Protein AF-A0A976GUS7-F1 (afdb_monomer_lite)

Radius of gyration: 41.68 Å; chains: 1; bounding box: 86×27×109 Å

Sequence (138 aa):
MAWTCINCETKNADSVAHCQVCSVERYFSWNEVNQLLKNPSATPAINAITPQELKKIETNLKRFTTENKKLRESNKELSQKMHDLQVFYDTNSSVVENLENENNELSKWNTMLKLWLGIIAILILFLFLAKVTISINF

pLDDT: mean 77.68, std 14.23, range [44.97, 96.5]

Structure (mmCIF, N/CA/C/O backbone):
data_AF-A0A976GUS7-F1
#
_entry.id   AF-A0A976GUS7-F1
#
loop_
_atom_site.group_PDB
_atom_site.id
_atom_site.type_symbol
_atom_site.label_atom_id
_atom_site.label_alt_id
_atom_site.label_comp_id
_atom_site.label_asym_id
_atom_site.label_entity_id
_atom_site.label_seq_id
_atom_site.pdbx_PDB_ins_code
_atom_site.Cartn_x
_atom_site.Cartn_y
_atom_site.Cartn_z
_atom_site.occupancy
_atom_site.B_iso_or_equiv
_atom_site.auth_seq_id
_atom_site.auth_comp_id
_atom_site.auth_asym_id
_atom_site.auth_atom_id
_atom_site.pdbx_PDB_model_num
ATOM 1 N N . MET A 1 1 ? -41.196 -0.996 11.478 1.00 61.19 1 MET A N 1
ATOM 2 C CA . MET A 1 1 ? -41.169 0.119 12.451 1.00 61.19 1 MET A CA 1
ATOM 3 C C . MET A 1 1 ? -39.706 0.448 12.682 1.00 61.19 1 MET A C 1
ATOM 5 O O . MET A 1 1 ? -38.976 -0.470 13.015 1.00 61.19 1 MET A O 1
ATOM 9 N N . ALA A 1 2 ? -39.266 1.682 12.423 1.00 66.88 2 ALA A N 1
ATOM 10 C CA . ALA A 1 2 ? -37.866 2.070 12.618 1.00 66.88 2 ALA A CA 1
ATOM 11 C C . ALA A 1 2 ? -37.654 2.605 14.041 1.00 66.88 2 ALA A C 1
ATOM 13 O O . ALA A 1 2 ? -38.528 3.298 14.565 1.00 66.88 2 ALA A O 1
ATOM 14 N N . TRP A 1 3 ? -36.508 2.302 14.647 1.00 67.81 3 TRP A N 1
ATOM 15 C CA . TRP A 1 3 ? -36.165 2.720 16.008 1.00 67.81 3 TRP A CA 1
ATOM 16 C C . TRP A 1 3 ? -34.687 3.110 16.104 1.00 67.81 3 TRP A C 1
ATOM 18 O O . TRP A 1 3 ? -33.866 2.682 15.293 1.00 67.81 3 TRP A O 1
ATOM 28 N N . THR A 1 4 ? -34.343 3.945 17.083 1.00 68.19 4 THR A N 1
ATOM 29 C CA . THR A 1 4 ? -32.977 4.458 17.259 1.00 68.19 4 THR A CA 1
ATOM 30 C C . THR A 1 4 ? -32.353 3.848 18.504 1.00 68.19 4 THR A C 1
ATOM 32 O O . THR A 1 4 ? -32.942 3.885 19.583 1.00 68.19 4 THR A O 1
ATOM 35 N N . CYS A 1 5 ? -31.153 3.291 18.368 1.00 71.12 5 CYS A N 1
ATOM 36 C CA . CYS A 1 5 ? -30.386 2.806 19.506 1.00 71.12 5 CYS A CA 1
ATOM 37 C C . CYS A 1 5 ? -29.781 3.988 20.268 1.00 71.12 5 CYS A C 1
ATOM 39 O O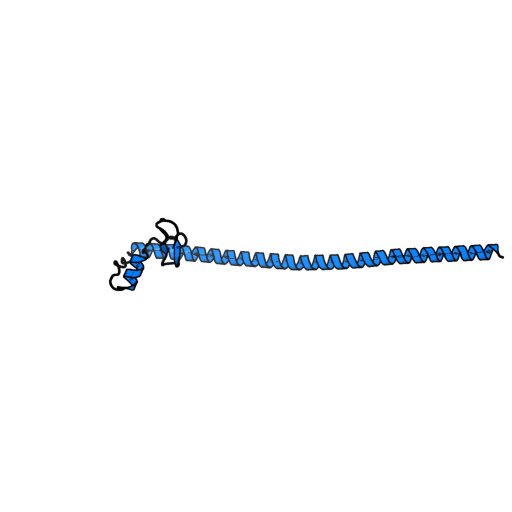 . CYS A 1 5 ? -29.050 4.773 19.684 1.00 71.12 5 CYS A O 1
ATOM 41 N N . ILE A 1 6 ? -30.017 4.093 21.576 1.00 67.06 6 ILE A N 1
ATOM 42 C CA . ILE A 1 6 ? -29.458 5.187 22.394 1.00 67.06 6 ILE A CA 1
ATOM 43 C C . ILE A 1 6 ? -27.947 5.027 22.612 1.00 67.06 6 ILE A C 1
ATOM 45 O O . ILE A 1 6 ? -27.234 6.010 22.757 1.00 67.06 6 ILE A O 1
ATOM 49 N N . ASN A 1 7 ? -27.433 3.795 22.605 1.00 68.38 7 ASN A N 1
ATOM 50 C CA . ASN A 1 7 ? -26.023 3.543 22.904 1.00 68.38 7 ASN A CA 1
ATOM 51 C C . ASN A 1 7 ? -25.073 3.945 21.762 1.00 68.38 7 ASN A C 1
ATOM 53 O O . ASN A 1 7 ? -23.909 4.238 22.003 1.00 68.38 7 ASN A O 1
ATOM 57 N N . CYS A 1 8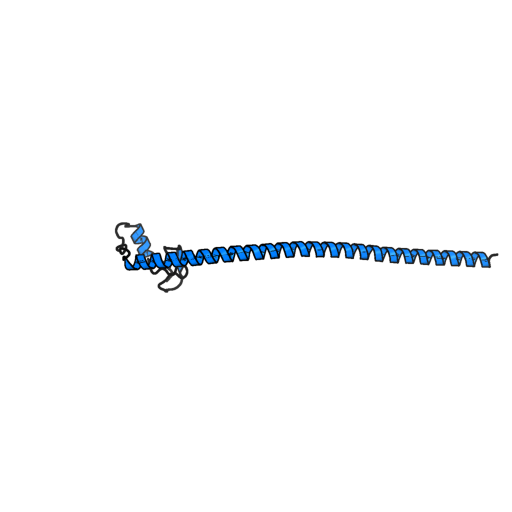 ? -25.548 3.914 20.516 1.00 71.81 8 CYS A N 1
ATOM 58 C CA . CYS A 1 8 ? -24.725 4.205 19.336 1.00 71.81 8 CYS A CA 1
ATOM 59 C C . CYS A 1 8 ? -25.441 5.071 18.291 1.00 71.81 8 CYS A C 1
ATOM 61 O O . CYS A 1 8 ? -25.002 5.132 17.146 1.00 71.81 8 CYS A O 1
ATOM 63 N N . GLU A 1 9 ? -26.579 5.663 18.662 1.00 74.56 9 GLU A N 1
ATOM 64 C CA . GLU A 1 9 ? -27.414 6.562 17.845 1.00 74.56 9 GLU A CA 1
ATOM 65 C C . GLU A 1 9 ? -27.812 6.006 16.467 1.00 74.56 9 GLU A C 1
ATOM 67 O O . GLU A 1 9 ? -28.269 6.722 15.577 1.00 74.56 9 GLU A O 1
ATOM 72 N N . THR A 1 10 ? -27.688 4.691 16.283 1.00 75.50 10 THR A N 1
ATOM 73 C CA . THR A 1 10 ? -27.944 4.044 15.001 1.00 75.50 10 THR A CA 1
ATOM 74 C C . THR A 1 10 ? -29.439 3.841 14.796 1.00 75.50 10 THR A C 1
ATOM 76 O O . THR A 1 10 ? -30.141 3.334 15.677 1.00 75.50 10 THR A O 1
ATOM 79 N N . LYS A 1 11 ? -29.922 4.193 13.602 1.00 75.00 11 LYS A N 1
ATOM 80 C CA . LYS A 1 11 ? -31.298 3.953 13.165 1.00 75.00 11 LYS A CA 1
ATOM 81 C C . LYS A 1 11 ? -31.422 2.540 12.595 1.00 75.00 11 LYS A C 1
ATOM 83 O O . LYS A 1 11 ? -30.873 2.248 11.538 1.00 75.00 11 LYS A O 1
ATOM 88 N N . ASN A 1 12 ? -32.162 1.686 13.287 1.00 72.31 12 ASN A N 1
ATOM 89 C CA . ASN A 1 12 ? -32.443 0.316 12.873 1.00 72.31 12 ASN A CA 1
ATOM 90 C C . ASN A 1 12 ? -33.777 0.305 12.106 1.00 72.31 12 ASN A C 1
ATOM 92 O O . ASN A 1 12 ? -34.757 0.939 12.518 1.00 72.31 12 ASN A O 1
ATOM 96 N N . ALA A 1 13 ? -33.792 -0.351 10.946 1.00 70.88 13 ALA A N 1
ATOM 97 C CA . ALA A 1 13 ? -34.954 -0.407 10.051 1.00 70.88 13 ALA A CA 1
ATOM 98 C C . ALA A 1 13 ? -35.839 -1.642 10.300 1.00 70.88 13 ALA A C 1
ATOM 100 O O . ALA A 1 13 ? -36.982 -1.707 9.840 1.00 70.88 13 ALA A O 1
ATOM 101 N N . ASP A 1 14 ? -35.304 -2.609 11.031 1.00 67.31 14 ASP A N 1
ATOM 102 C CA . ASP A 1 14 ? -35.842 -3.924 11.316 1.00 67.31 14 ASP A CA 1
ATOM 103 C C . ASP A 1 14 ? -36.497 -3.999 12.704 1.00 67.31 14 ASP A C 1
ATOM 105 O O . ASP A 1 14 ? -36.178 -3.256 13.632 1.00 67.31 14 ASP A O 1
ATOM 109 N N . SER A 1 15 ? -37.455 -4.918 12.851 1.00 60.94 15 SER A N 1
ATOM 110 C CA . SER A 1 15 ? -38.176 -5.170 14.109 1.00 60.94 15 SER A CA 1
ATOM 111 C C . SER A 1 15 ? -37.388 -6.042 15.093 1.00 60.94 15 SER A C 1
ATOM 113 O O . SER A 1 15 ? -37.975 -6.653 15.985 1.00 60.94 15 SER A O 1
ATOM 115 N N . VAL A 1 16 ? -36.084 -6.198 14.868 1.00 62.44 16 VAL A N 1
ATOM 116 C CA . VAL A 1 16 ? -35.228 -7.103 15.629 1.00 62.44 16 VAL A CA 1
ATOM 117 C C . VAL A 1 16 ? -34.867 -6.454 16.971 1.00 62.44 16 VAL A C 1
ATOM 119 O O . VAL A 1 16 ? -34.564 -5.267 17.037 1.00 62.44 16 VAL A O 1
ATOM 122 N N . ALA A 1 17 ? -34.908 -7.252 18.047 1.00 59.12 17 ALA A N 1
ATOM 123 C CA . ALA A 1 17 ? -34.782 -6.817 19.447 1.00 59.12 17 ALA A CA 1
ATOM 124 C C . ALA A 1 17 ? -33.403 -6.379 19.927 1.00 59.12 17 ALA A C 1
ATOM 126 O O . ALA A 1 17 ? -33.245 -6.027 21.094 1.00 59.12 17 ALA A O 1
ATOM 127 N N . HIS A 1 18 ? -32.432 -6.334 19.027 1.00 65.81 18 HIS A N 1
ATOM 128 C CA . HIS A 1 18 ? -31.086 -5.882 19.317 1.00 65.81 18 HIS A CA 1
ATOM 129 C C . HIS A 1 18 ? -30.647 -4.870 18.270 1.00 65.81 18 HIS A C 1
ATOM 131 O O . HIS A 1 18 ? -31.022 -4.954 17.102 1.00 65.81 18 HIS A O 1
ATOM 137 N N . CYS A 1 19 ? -29.820 -3.912 18.682 1.00 71.19 19 CYS A N 1
ATOM 138 C CA . CYS A 1 19 ? -29.212 -3.011 17.716 1.00 71.19 19 CYS A CA 1
ATOM 139 C C . CYS A 1 19 ? -28.251 -3.801 16.826 1.00 71.19 19 CYS A C 1
ATOM 141 O O . CYS A 1 19 ? -27.369 -4.483 17.344 1.00 71.19 19 CYS A O 1
ATOM 143 N N . GLN A 1 20 ? -28.364 -3.651 15.507 1.00 71.06 20 GLN A N 1
ATOM 144 C CA . GLN A 1 2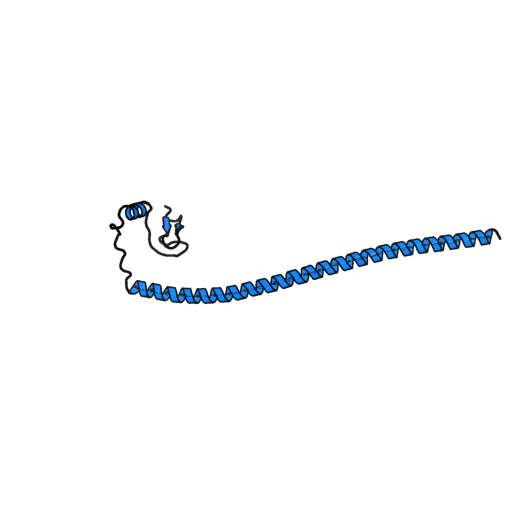0 ? -27.478 -4.323 14.553 1.00 71.06 20 GLN A CA 1
ATOM 145 C C . GLN A 1 20 ? -25.993 -3.994 14.783 1.00 71.06 20 GLN A C 1
ATOM 147 O O . GLN A 1 20 ? -25.124 -4.810 14.496 1.00 71.06 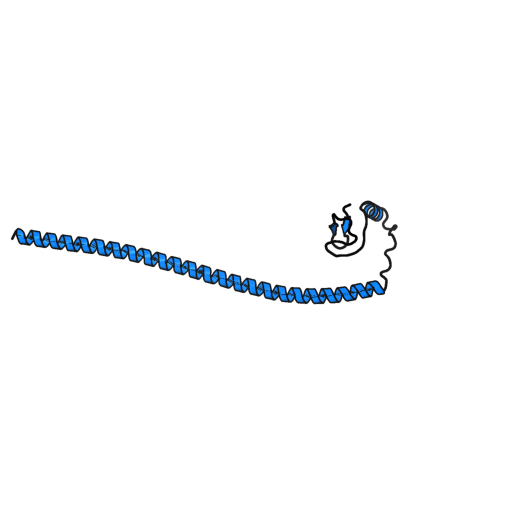20 GLN A O 1
ATOM 152 N N . VAL A 1 21 ? -25.696 -2.806 15.323 1.00 72.06 21 VAL A N 1
ATOM 153 C CA . VAL A 1 21 ? -24.322 -2.322 15.524 1.00 72.06 21 VAL A CA 1
ATOM 154 C C . VAL A 1 21 ? -23.759 -2.742 16.878 1.00 72.06 21 VAL A C 1
ATOM 156 O O . VAL A 1 21 ? -22.674 -3.310 16.942 1.00 72.06 21 VAL A O 1
ATOM 159 N N . CYS A 1 22 ? -24.471 -2.473 17.975 1.00 67.12 22 CYS A N 1
ATOM 160 C CA . CYS A 1 22 ? -23.936 -2.712 19.320 1.00 67.12 22 CYS A CA 1
ATOM 161 C C . CYS A 1 22 ? -24.557 -3.911 20.049 1.00 67.12 22 CYS A C 1
ATOM 163 O O . CYS A 1 22 ? -24.150 -4.206 21.168 1.00 67.12 22 CYS A O 1
ATOM 165 N N . SER A 1 23 ? -25.539 -4.594 19.449 1.00 63.31 23 SER A N 1
ATOM 166 C CA . SER A 1 23 ? -26.231 -5.773 20.002 1.00 63.31 23 SER A CA 1
ATOM 167 C C . SER A 1 23 ? -26.862 -5.578 21.393 1.00 63.31 23 SER A C 1
ATOM 169 O O . SER A 1 23 ? -27.137 -6.548 22.091 1.00 63.31 23 SER A O 1
ATOM 171 N N . VAL A 1 24 ? -27.102 -4.330 21.815 1.00 65.69 24 VAL A N 1
ATOM 172 C CA . VAL A 1 24 ? -27.716 -4.015 23.117 1.00 65.69 24 VAL A CA 1
ATOM 173 C C . VAL A 1 24 ? -29.243 -4.077 23.004 1.00 65.69 24 VAL A C 1
ATOM 175 O O . VAL A 1 24 ? -29.821 -3.472 22.098 1.00 65.69 24 VAL A O 1
ATOM 178 N N . GLU A 1 25 ? -29.882 -4.785 23.938 1.00 59.31 25 GLU A N 1
ATOM 179 C CA . GLU A 1 25 ? -31.337 -4.944 24.057 1.00 59.31 25 GLU A CA 1
ATOM 180 C C . GLU A 1 25 ? -31.942 -3.805 24.897 1.00 59.31 25 GLU A C 1
ATOM 182 O O . GLU A 1 25 ? -32.016 -3.895 26.123 1.00 59.31 25 GLU A O 1
ATOM 187 N N . ARG A 1 26 ? -32.381 -2.704 24.272 1.00 56.19 26 ARG A N 1
ATOM 188 C CA . ARG A 1 26 ? -33.426 -1.848 24.868 1.00 56.19 26 ARG A CA 1
ATOM 189 C C . ARG A 1 26 ? -34.052 -0.900 23.851 1.00 56.19 26 ARG A C 1
ATOM 191 O O . ARG A 1 26 ? -33.350 -0.192 23.132 1.00 56.19 26 ARG A O 1
ATOM 198 N N . TYR A 1 27 ? -35.382 -0.873 23.849 1.00 58.66 27 TYR A N 1
ATOM 199 C CA . TYR A 1 27 ? -36.215 -0.029 23.000 1.00 58.66 27 TYR A CA 1
ATOM 200 C C . TYR A 1 27 ? -36.721 1.197 23.769 1.00 58.66 27 TYR A C 1
ATOM 202 O O . TYR A 1 27 ? -37.172 1.056 24.902 1.00 58.66 27 TYR A O 1
ATOM 210 N N . PHE A 1 28 ? -36.728 2.364 23.119 1.00 54.75 28 PHE A N 1
ATOM 211 C CA . PHE A 1 28 ? -37.692 3.429 23.402 1.00 54.75 28 PHE A CA 1
ATOM 212 C C . PHE A 1 28 ? -38.296 3.873 22.067 1.00 54.75 28 PHE A C 1
ATOM 214 O O . PHE A 1 28 ? -37.579 4.256 21.140 1.00 54.75 28 PHE A O 1
ATOM 221 N N . SER A 1 29 ? -39.615 3.793 21.938 1.00 59.66 29 SER A N 1
ATOM 222 C CA . SER A 1 29 ? -40.349 4.372 20.815 1.00 59.66 29 SER A CA 1
ATOM 223 C C . SER A 1 29 ? -40.224 5.899 20.817 1.00 59.66 29 SER A C 1
ATOM 225 O O . SER A 1 29 ? -39.985 6.523 21.850 1.00 59.66 29 SER A O 1
ATOM 227 N N . TRP A 1 30 ? -40.438 6.541 19.664 1.00 57.28 30 TRP A N 1
ATOM 228 C CA . TRP A 1 30 ? -40.387 8.008 19.567 1.00 57.28 30 TRP A CA 1
ATOM 229 C C . TRP A 1 30 ? -41.374 8.707 20.521 1.00 57.28 30 TRP A C 1
ATOM 231 O O . TRP A 1 30 ? -41.093 9.786 21.042 1.00 57.28 30 TRP A O 1
ATOM 241 N N . ASN A 1 31 ? -42.513 8.069 20.805 1.00 59.75 31 ASN A N 1
ATOM 242 C CA . ASN A 1 31 ? -43.467 8.560 21.797 1.00 59.75 31 ASN A CA 1
ATOM 243 C C . ASN A 1 31 ? -42.930 8.445 23.230 1.00 59.75 31 ASN A C 1
ATOM 245 O O . ASN A 1 31 ? -43.110 9.383 24.000 1.00 59.75 31 ASN A O 1
ATOM 249 N N . GLU A 1 32 ? -42.238 7.358 23.577 1.00 58.62 32 GLU A N 1
ATOM 250 C CA . GLU A 1 32 ? -41.597 7.199 24.892 1.00 58.62 32 GLU A CA 1
ATOM 251 C C . GLU A 1 32 ? -40.457 8.201 25.088 1.00 58.62 32 GLU A C 1
ATOM 253 O O . GLU A 1 32 ? -40.369 8.824 26.141 1.00 58.62 32 GLU A O 1
ATOM 258 N N . VAL A 1 33 ? -39.644 8.447 24.057 1.00 63.53 33 VAL A N 1
ATOM 259 C CA . VAL A 1 33 ? -38.601 9.486 24.093 1.00 63.53 33 VAL A CA 1
ATOM 260 C C . VAL A 1 33 ? -39.219 10.866 24.338 1.00 63.53 33 VAL A C 1
ATOM 262 O O . VAL A 1 33 ? -38.784 11.591 25.230 1.00 63.53 33 VAL A O 1
ATOM 265 N N . ASN A 1 34 ? -40.286 11.219 23.615 1.00 66.06 34 ASN A N 1
ATOM 266 C CA . ASN A 1 34 ? -40.977 12.496 23.813 1.00 66.06 34 ASN A CA 1
ATOM 267 C C . ASN A 1 34 ? -41.641 12.620 25.192 1.00 66.06 34 ASN A C 1
ATOM 269 O O . ASN A 1 34 ? -41.773 13.731 25.703 1.00 66.06 34 ASN A O 1
ATOM 273 N N . GLN A 1 35 ? -42.067 11.513 25.801 1.00 64.00 35 GLN A N 1
ATOM 274 C CA . GLN A 1 35 ? -42.599 11.510 27.165 1.00 64.00 35 GLN A CA 1
ATOM 275 C C . GLN A 1 35 ? -41.490 11.668 28.212 1.00 64.00 35 GLN A C 1
ATOM 277 O O . GLN A 1 35 ? -41.663 12.452 29.144 1.00 64.00 35 GLN A O 1
ATOM 282 N N . LEU A 1 36 ? -40.337 11.020 28.022 1.00 62.56 36 LEU A N 1
ATOM 283 C CA . LEU A 1 36 ? -39.156 11.175 28.881 1.00 62.56 36 LEU A CA 1
ATOM 284 C C . LEU A 1 36 ? -38.599 12.604 28.844 1.00 62.56 36 LEU A C 1
ATOM 286 O O . LEU A 1 36 ? -38.218 13.144 29.880 1.00 62.56 36 LEU A O 1
ATOM 290 N N . LEU A 1 37 ? -38.606 13.243 27.670 1.00 64.44 37 LEU A N 1
ATOM 291 C CA . LEU A 1 37 ? -38.193 14.641 27.507 1.00 64.44 37 LEU A CA 1
ATOM 292 C C . LEU A 1 37 ? -39.175 15.632 28.155 1.00 64.44 37 LEU A C 1
ATOM 294 O O . LEU A 1 37 ? -38.762 16.706 28.584 1.00 64.44 37 LEU A O 1
ATOM 298 N N . LYS A 1 38 ? -40.468 15.286 28.229 1.00 72.12 38 LYS A N 1
ATOM 299 C CA . LYS A 1 38 ? -41.513 16.131 28.836 1.00 72.12 38 LYS A CA 1
ATOM 300 C C . LYS A 1 38 ? -41.632 15.956 30.350 1.00 72.12 38 LYS A C 1
ATOM 302 O O . LYS A 1 38 ? -41.981 16.915 31.025 1.00 72.12 38 LYS A O 1
ATOM 307 N N . ASN A 1 39 ? -41.347 14.763 30.873 1.00 57.84 39 ASN A N 1
ATOM 308 C CA . ASN A 1 39 ? -41.390 14.443 32.300 1.00 57.84 39 ASN A CA 1
ATOM 309 C C . ASN A 1 39 ? -40.154 13.611 32.696 1.00 57.84 39 ASN A C 1
ATOM 311 O O . ASN A 1 39 ? -40.237 12.382 32.748 1.00 57.84 39 ASN A O 1
ATOM 315 N N . PRO A 1 40 ? -39.020 14.251 33.037 1.00 55.56 40 PRO A N 1
ATOM 316 C CA . PRO A 1 40 ? -37.790 13.537 33.393 1.00 55.56 40 PRO A CA 1
ATOM 317 C C . PRO A 1 40 ? -37.934 12.636 34.634 1.00 55.56 40 PRO A C 1
ATOM 319 O O . PRO A 1 40 ? -37.204 11.658 34.781 1.00 55.56 40 PRO A O 1
ATOM 322 N N . SER A 1 41 ? -38.908 12.922 35.505 1.00 52.53 41 SER A N 1
ATOM 323 C CA . SER A 1 41 ? -39.238 12.123 36.695 1.00 52.53 41 SER A CA 1
ATOM 324 C C . SER A 1 41 ? -40.124 10.900 36.412 1.00 52.53 41 SER A C 1
ATOM 326 O O . SER A 1 41 ? -40.295 10.069 37.297 1.00 52.53 41 SER A O 1
ATOM 328 N N . ALA A 1 42 ? -40.687 10.768 35.204 1.00 51.44 42 ALA A N 1
ATOM 329 C CA . ALA A 1 42 ? -41.493 9.618 34.777 1.00 51.44 42 ALA A CA 1
ATOM 330 C C . ALA A 1 42 ? -40.622 8.516 34.151 1.00 51.44 42 ALA A C 1
ATOM 332 O O . ALA A 1 42 ? -41.013 7.855 33.189 1.00 51.44 42 ALA A O 1
ATOM 333 N N . THR A 1 43 ? -39.405 8.344 34.663 1.00 49.44 43 THR A N 1
ATOM 334 C CA . THR A 1 43 ? -38.505 7.288 34.216 1.00 49.44 43 THR A CA 1
ATOM 335 C C . THR A 1 43 ? -39.140 5.944 34.592 1.00 49.44 43 THR A C 1
ATOM 337 O O . THR A 1 43 ? -39.346 5.702 35.786 1.00 49.44 43 THR A O 1
ATOM 340 N N . PRO A 1 44 ? -39.458 5.039 33.641 1.00 50.44 44 PRO A N 1
ATOM 341 C CA . PRO A 1 44 ? -39.674 3.652 34.020 1.00 50.44 44 PRO A CA 1
ATOM 342 C C . PRO A 1 44 ? -38.376 3.223 34.690 1.00 50.44 44 PRO A C 1
ATOM 344 O O . PRO A 1 44 ? -37.306 3.486 34.133 1.00 50.44 44 PRO A O 1
ATOM 347 N N . ALA A 1 45 ? -38.488 2.694 35.912 1.00 44.97 45 ALA A N 1
ATOM 348 C CA . ALA A 1 45 ? -37.372 2.379 36.791 1.00 44.97 45 ALA A CA 1
ATOM 349 C C . ALA A 1 45 ? -36.144 1.991 35.963 1.00 44.97 45 ALA A C 1
ATOM 351 O O . ALA A 1 45 ? -36.170 1.021 35.195 1.00 44.97 45 ALA A O 1
ATOM 352 N N . ILE A 1 46 ? -35.093 2.810 36.057 1.00 47.91 46 ILE A N 1
ATOM 353 C CA . ILE A 1 46 ? -33.759 2.430 35.610 1.00 47.91 46 ILE A CA 1
ATOM 354 C C . ILE A 1 46 ? -33.471 1.177 36.426 1.00 47.91 46 ILE A C 1
ATOM 356 O O . ILE A 1 46 ? -33.117 1.281 37.597 1.00 47.91 46 ILE A O 1
ATOM 360 N N . ASN A 1 47 ? -33.798 0.011 35.858 1.00 50.66 47 ASN A N 1
ATOM 361 C CA . ASN A 1 47 ? -33.641 -1.269 36.522 1.00 50.66 47 ASN A CA 1
ATOM 362 C C . ASN A 1 47 ? -32.222 -1.273 37.058 1.00 50.66 47 ASN A C 1
ATOM 364 O O . ASN A 1 47 ? -31.273 -1.128 36.282 1.00 50.66 47 ASN A O 1
ATOM 368 N N . ALA A 1 48 ? -32.114 -1.314 38.386 1.00 53.19 48 ALA A N 1
ATOM 369 C CA . ALA A 1 48 ? -30.847 -1.404 39.070 1.00 53.19 48 ALA A CA 1
ATOM 370 C C . ALA A 1 48 ? -30.098 -2.558 38.410 1.00 53.19 48 ALA A C 1
ATOM 372 O O . ALA A 1 48 ? -30.595 -3.685 38.432 1.00 53.19 48 ALA A O 1
ATOM 373 N N . ILE A 1 49 ? -28.978 -2.246 37.748 1.00 56.47 49 ILE A N 1
ATOM 374 C CA . ILE A 1 49 ? -28.145 -3.242 37.078 1.00 56.47 49 ILE A CA 1
ATOM 375 C C . ILE A 1 49 ? -27.885 -4.312 38.120 1.00 56.47 49 ILE A C 1
ATOM 377 O O . ILE A 1 49 ? -27.278 -4.046 39.163 1.00 56.47 49 ILE A O 1
ATOM 381 N N . THR A 1 50 ? -28.423 -5.501 37.883 1.00 62.16 50 THR A N 1
ATOM 382 C CA . THR A 1 50 ? -28.289 -6.559 38.870 1.00 62.16 50 THR A CA 1
ATOM 383 C C . THR A 1 50 ? -26.804 -6.915 38.970 1.00 62.16 50 THR A C 1
ATOM 385 O O . THR A 1 50 ? -26.075 -6.840 37.975 1.00 62.16 50 THR A O 1
ATOM 388 N N . PRO A 1 51 ? -26.297 -7.319 40.146 1.00 67.81 51 PRO A N 1
ATOM 389 C CA . PRO A 1 51 ? -24.881 -7.667 40.302 1.00 67.81 51 PRO A CA 1
ATOM 390 C C . PRO A 1 51 ? -24.414 -8.744 39.302 1.00 67.81 51 PRO A C 1
ATOM 392 O O . PRO A 1 51 ? -23.238 -8.806 38.940 1.00 67.81 51 PRO A O 1
ATOM 395 N N . GLN A 1 52 ? -25.339 -9.563 38.793 1.00 67.00 52 GLN A N 1
ATOM 396 C CA . GLN A 1 52 ? -25.083 -10.563 37.761 1.00 67.00 52 GLN A CA 1
ATOM 397 C C . GLN A 1 52 ? -24.869 -9.950 36.362 1.00 67.00 52 GLN A C 1
ATOM 399 O O . GLN A 1 52 ? -23.992 -10.405 35.624 1.00 67.00 52 GLN A O 1
ATOM 404 N N . GLU A 1 53 ? -25.612 -8.901 36.004 1.00 62.62 53 GLU A N 1
ATOM 405 C CA . GLU A 1 53 ? -25.428 -8.140 34.760 1.00 62.62 53 GLU A CA 1
ATOM 406 C C . GLU A 1 53 ? -24.133 -7.327 34.784 1.00 62.62 53 GLU A C 1
ATOM 408 O O . GLU A 1 53 ? -23.392 -7.336 33.804 1.00 62.62 53 GLU A O 1
ATOM 413 N N . LEU A 1 54 ? -23.800 -6.722 35.928 1.00 69.69 54 LEU A N 1
ATOM 414 C CA . LEU A 1 54 ? -22.526 -6.027 36.154 1.00 69.69 54 LEU A CA 1
ATOM 415 C C . LEU A 1 54 ? -21.329 -6.955 35.901 1.00 69.69 54 LEU A C 1
ATOM 417 O O . LEU A 1 54 ? -20.421 -6.617 35.143 1.00 69.69 54 LEU A O 1
ATOM 421 N N . LYS A 1 55 ? -21.378 -8.180 36.435 1.00 69.00 55 LYS A N 1
ATOM 422 C CA . LYS A 1 55 ? -20.338 -9.196 36.213 1.00 69.00 55 LYS A CA 1
ATOM 423 C C . LYS A 1 55 ? -20.231 -9.620 34.741 1.00 69.00 55 LYS A C 1
ATOM 425 O O . LYS A 1 55 ? -19.131 -9.873 34.238 1.00 69.00 55 LYS A O 1
ATOM 430 N N . LYS A 1 56 ? -21.362 -9.687 34.029 1.00 68.06 56 LYS A N 1
ATOM 431 C CA . LYS A 1 56 ? -21.407 -9.955 32.580 1.00 68.06 56 LYS A CA 1
ATOM 432 C C . LYS A 1 56 ? -20.756 -8.817 31.787 1.00 68.06 56 LYS A C 1
ATOM 434 O O . LYS A 1 56 ? -19.944 -9.085 30.903 1.00 68.06 56 LYS A O 1
ATOM 439 N N . ILE A 1 57 ? -21.060 -7.569 32.139 1.00 68.44 57 ILE A N 1
ATOM 440 C CA . ILE A 1 57 ? -20.484 -6.371 31.516 1.00 68.44 57 ILE A CA 1
AT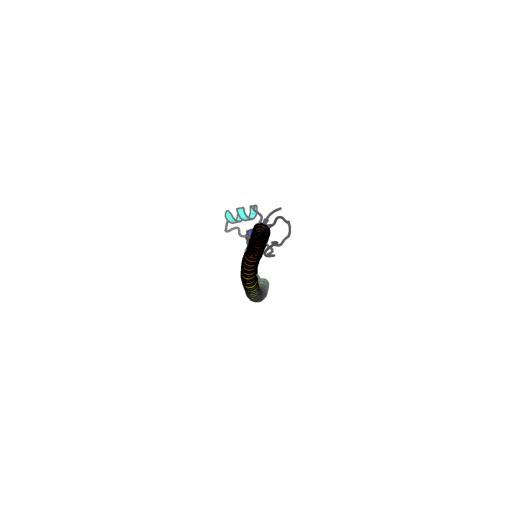OM 441 C C . ILE A 1 57 ? -18.969 -6.323 31.740 1.00 68.44 57 ILE A C 1
ATOM 443 O O . ILE A 1 57 ? -18.230 -6.150 30.777 1.00 68.44 57 ILE A O 1
ATOM 447 N N . GLU A 1 58 ? -18.482 -6.564 32.960 1.00 70.88 58 GLU A N 1
ATOM 448 C CA . GLU A 1 58 ? -17.040 -6.605 33.250 1.00 70.88 58 GLU A CA 1
ATOM 449 C C . GLU A 1 58 ? -16.305 -7.689 32.453 1.00 70.88 58 GLU A C 1
ATOM 451 O O . GLU A 1 58 ? -15.203 -7.468 31.943 1.00 70.88 58 GLU A O 1
ATOM 456 N N . THR A 1 59 ? -16.918 -8.868 32.321 1.00 73.38 59 THR A N 1
ATOM 457 C CA . THR A 1 59 ? -16.342 -9.983 31.558 1.00 73.38 59 THR A CA 1
ATOM 458 C C . THR A 1 59 ? -16.250 -9.635 30.073 1.00 73.38 59 THR A C 1
ATOM 460 O O . THR A 1 59 ? -15.204 -9.831 29.449 1.00 73.38 59 THR A O 1
ATOM 463 N N . ASN A 1 60 ? -17.312 -9.050 29.517 1.00 68.44 60 ASN A N 1
ATOM 464 C CA . ASN A 1 60 ? -17.332 -8.593 28.131 1.00 68.44 60 ASN A CA 1
ATOM 465 C C . ASN A 1 60 ? -16.335 -7.454 27.897 1.00 68.44 60 ASN A C 1
ATOM 467 O O . ASN A 1 60 ? -15.628 -7.461 26.896 1.00 68.44 60 ASN A O 1
ATOM 471 N N . LEU A 1 61 ? -16.203 -6.523 28.843 1.00 76.12 61 LEU A N 1
ATOM 472 C CA . LEU A 1 61 ? -15.256 -5.417 28.749 1.00 76.12 61 LEU A CA 1
ATOM 473 C C . LEU A 1 61 ? -13.806 -5.920 28.716 1.00 76.12 61 LEU A C 1
ATOM 475 O O . LEU A 1 61 ? -13.027 -5.466 27.882 1.00 76.12 61 LEU A O 1
ATOM 479 N N . LYS A 1 62 ? -13.452 -6.920 29.536 1.00 79.88 62 LYS A N 1
ATOM 480 C CA . LYS A 1 62 ? -12.134 -7.587 29.475 1.00 79.88 62 LYS A CA 1
ATOM 481 C C . LYS A 1 62 ? -11.892 -8.311 28.149 1.00 79.88 62 LYS A C 1
ATOM 483 O O . LYS A 1 62 ? -10.773 -8.313 27.630 1.00 79.88 62 LYS A O 1
ATOM 488 N N . ARG A 1 63 ? -12.926 -8.941 27.589 1.00 79.88 63 ARG A N 1
ATOM 489 C CA . ARG A 1 63 ? -12.828 -9.599 26.283 1.00 79.88 63 ARG A CA 1
ATOM 490 C C . ARG A 1 63 ? -12.596 -8.579 25.172 1.00 79.88 63 ARG A C 1
ATOM 492 O O . ARG A 1 63 ? -11.641 -8.724 24.413 1.00 79.88 63 ARG A O 1
ATOM 499 N N . PHE A 1 64 ? -13.402 -7.522 25.130 1.00 79.12 64 PHE A N 1
ATOM 500 C CA . PHE A 1 64 ? -13.286 -6.479 24.118 1.00 79.12 64 PHE A CA 1
ATOM 501 C C . PHE A 1 64 ? -11.972 -5.715 24.214 1.00 79.12 64 PHE A C 1
ATOM 503 O O . PHE A 1 64 ? -11.407 -5.388 23.178 1.00 79.12 64 PHE A O 1
ATOM 510 N N . THR A 1 65 ? -11.434 -5.464 25.411 1.00 81.19 65 THR A N 1
ATOM 511 C CA . THR A 1 65 ? -10.114 -4.823 25.552 1.00 81.19 65 THR A CA 1
ATOM 512 C C . THR A 1 65 ? -8.995 -5.716 25.018 1.00 81.19 65 THR A C 1
ATOM 514 O O . THR A 1 65 ? -8.089 -5.228 24.341 1.00 81.19 65 THR A O 1
ATOM 517 N N . THR A 1 66 ? -9.083 -7.027 25.252 1.00 85.38 66 THR A N 1
ATOM 518 C CA . THR A 1 66 ? -8.122 -8.007 24.729 1.00 85.38 66 THR A CA 1
ATOM 519 C C . THR A 1 66 ? -8.199 -8.113 23.204 1.00 85.38 66 THR A C 1
ATOM 521 O O . THR A 1 66 ? -7.167 -8.089 22.531 1.00 85.38 66 THR A O 1
ATOM 524 N N . GLU A 1 67 ? -9.407 -8.185 22.643 1.00 83.69 67 GLU A N 1
ATOM 525 C CA . GLU A 1 67 ? -9.624 -8.204 21.191 1.00 83.69 67 GLU A CA 1
ATOM 526 C C . GLU A 1 67 ? -9.173 -6.887 20.540 1.00 83.69 67 GLU A C 1
ATOM 528 O O . GLU A 1 67 ? -8.464 -6.922 19.537 1.00 83.69 67 GLU A O 1
ATOM 533 N N . ASN A 1 68 ? -9.459 -5.728 21.147 1.00 87.19 68 ASN A N 1
ATOM 534 C CA . ASN A 1 68 ? -8.975 -4.434 20.653 1.00 87.19 68 ASN A CA 1
ATOM 535 C C . ASN A 1 68 ? -7.448 -4.356 20.632 1.00 87.19 68 ASN A C 1
ATOM 537 O O . ASN A 1 68 ? -6.873 -3.809 19.694 1.00 87.19 68 ASN A O 1
ATOM 541 N N . LYS A 1 69 ? -6.777 -4.893 21.658 1.00 89.69 69 LYS A N 1
ATOM 542 C CA . LYS A 1 69 ? -5.313 -4.920 21.696 1.00 89.69 69 LYS A CA 1
ATOM 543 C C . LYS A 1 69 ? -4.752 -5.728 20.523 1.00 89.69 69 LYS A C 1
ATOM 545 O O . LYS A 1 69 ? -3.890 -5.219 19.813 1.00 89.69 69 LYS A O 1
ATOM 550 N N . LYS A 1 70 ? -5.298 -6.924 20.272 1.00 90.75 70 LYS A N 1
ATOM 551 C CA . LYS A 1 70 ? -4.911 -7.757 19.121 1.00 90.75 70 LYS A CA 1
ATOM 552 C C . LYS A 1 70 ? -5.161 -7.043 17.795 1.00 90.75 70 LYS A C 1
ATOM 554 O O . LYS A 1 70 ? -4.277 -6.999 16.951 1.00 90.75 70 LYS A O 1
ATOM 559 N N . LEU A 1 71 ? -6.335 -6.429 17.636 1.00 86.44 71 LEU A N 1
ATOM 560 C CA . LEU A 1 71 ? -6.671 -5.677 16.427 1.00 86.44 71 LEU A CA 1
ATOM 561 C C . LEU A 1 71 ? -5.712 -4.505 16.201 1.00 86.44 71 LEU A C 1
ATOM 563 O O . LEU A 1 71 ? -5.286 -4.287 15.073 1.00 86.44 71 LEU A O 1
ATOM 567 N N . ARG A 1 72 ? -5.315 -3.777 17.252 1.00 88.00 72 ARG A N 1
ATOM 568 C CA . ARG A 1 72 ? -4.321 -2.696 17.146 1.00 88.00 72 ARG A CA 1
ATOM 569 C C . ARG A 1 72 ? -2.945 -3.204 16.727 1.00 88.00 72 ARG A C 1
ATOM 571 O O . ARG A 1 72 ? -2.296 -2.555 15.912 1.00 88.00 72 ARG A O 1
ATOM 578 N N . GLU A 1 73 ? -2.507 -4.341 17.261 1.00 92.25 73 GLU A N 1
ATOM 579 C CA . GLU A 1 73 ? -1.239 -4.973 16.876 1.00 92.25 73 GLU A CA 1
ATOM 580 C C . GLU A 1 73 ? -1.265 -5.412 15.404 1.00 92.25 73 GLU A C 1
ATOM 582 O O . GLU A 1 73 ? -0.374 -5.032 14.645 1.00 92.25 73 GLU A O 1
ATOM 587 N N . SER A 1 74 ? -2.326 -6.096 14.965 1.00 88.19 74 SER A N 1
ATOM 588 C CA . SER A 1 74 ? -2.493 -6.493 13.561 1.00 88.19 74 SER A CA 1
ATOM 589 C C . SER A 1 74 ? -2.595 -5.297 12.616 1.00 88.19 74 SER A C 1
ATOM 591 O O . SER A 1 74 ? -2.023 -5.321 11.532 1.00 88.19 74 SER A O 1
ATOM 593 N N . ASN A 1 75 ? -3.286 -4.228 13.018 1.00 89.81 75 ASN A N 1
ATOM 594 C CA . ASN A 1 75 ? -3.409 -3.027 12.195 1.00 89.81 75 ASN A CA 1
ATOM 595 C C . ASN A 1 75 ? -2.062 -2.295 12.073 1.00 89.81 75 ASN A C 1
ATOM 597 O O . ASN A 1 75 ? -1.730 -1.774 11.014 1.00 89.81 75 ASN A O 1
ATOM 601 N N . LYS A 1 76 ? -1.238 -2.306 13.131 1.00 92.44 76 LYS A N 1
ATOM 602 C CA . LYS A 1 76 ? 0.133 -1.785 13.071 1.00 92.44 76 LYS A CA 1
ATOM 603 C C . LYS A 1 76 ? 0.998 -2.590 12.097 1.00 92.44 76 LYS A C 1
ATOM 605 O O . LYS A 1 76 ? 1.695 -1.991 11.284 1.00 92.44 76 LYS A O 1
ATOM 610 N N . GLU A 1 77 ? 0.930 -3.919 12.153 1.00 92.31 77 GLU A N 1
ATOM 611 C CA . GLU A 1 77 ? 1.659 -4.795 11.226 1.00 92.31 77 GLU A CA 1
ATOM 612 C C . GLU A 1 77 ? 1.207 -4.585 9.773 1.00 92.31 77 GLU A C 1
ATOM 614 O O . GLU A 1 77 ? 2.034 -4.476 8.868 1.00 92.31 77 GLU A O 1
ATOM 619 N N . LEU A 1 78 ? -0.104 -4.481 9.545 1.00 90.75 78 LEU A N 1
ATOM 620 C CA . LEU A 1 78 ? -0.668 -4.279 8.214 1.00 90.75 78 LEU A CA 1
ATOM 621 C C . LEU A 1 78 ? -0.288 -2.913 7.632 1.00 90.75 78 LEU A C 1
ATOM 623 O O . LEU A 1 78 ? 0.113 -2.841 6.473 1.00 90.75 78 LEU A O 1
ATOM 627 N N . SER A 1 79 ? -0.351 -1.849 8.437 1.00 88.38 79 SER A N 1
ATOM 628 C CA . SER A 1 79 ? 0.101 -0.514 8.031 1.00 88.38 79 SER A CA 1
ATOM 629 C C . SER A 1 79 ? 1.579 -0.501 7.658 1.00 88.38 79 SER A C 1
ATOM 631 O O . SER A 1 79 ? 1.963 0.159 6.697 1.00 88.38 79 SER A O 1
ATOM 633 N N . GLN A 1 80 ? 2.409 -1.259 8.378 1.00 92.19 80 GLN A N 1
ATOM 634 C CA . GLN A 1 80 ? 3.827 -1.369 8.054 1.00 92.19 80 GLN A CA 1
ATOM 635 C C . GLN A 1 80 ? 4.048 -2.111 6.729 1.00 92.19 80 GLN A C 1
ATOM 637 O O . GLN A 1 80 ? 4.758 -1.609 5.867 1.00 92.19 80 GLN A O 1
ATOM 642 N N . LYS A 1 81 ? 3.342 -3.225 6.501 1.00 89.88 81 LYS A N 1
ATOM 643 C CA . LYS A 1 81 ? 3.371 -3.939 5.212 1.00 89.88 81 LYS A CA 1
ATOM 644 C C . LYS A 1 81 ? 2.896 -3.073 4.043 1.00 89.88 81 LYS A C 1
ATOM 646 O O . LYS A 1 81 ? 3.476 -3.146 2.965 1.00 89.88 81 LYS A O 1
ATOM 651 N N . MET A 1 82 ? 1.854 -2.260 4.236 1.00 88.50 82 MET A N 1
ATOM 652 C CA . MET A 1 82 ? 1.397 -1.314 3.212 1.00 88.50 82 MET A CA 1
ATOM 653 C C . MET A 1 82 ? 2.451 -0.255 2.901 1.00 88.50 82 MET A C 1
ATOM 655 O O . MET A 1 82 ? 2.656 0.060 1.732 1.00 88.50 82 MET A O 1
ATOM 659 N N . HIS A 1 83 ? 3.136 0.261 3.922 1.00 91.75 83 HIS A N 1
ATOM 660 C CA . HIS A 1 83 ? 4.222 1.211 3.719 1.00 91.75 83 HIS A CA 1
ATOM 661 C C . HIS A 1 83 ? 5.384 0.586 2.933 1.00 91.75 83 HIS A C 1
ATOM 663 O O . HIS A 1 83 ? 5.838 1.176 1.958 1.00 91.75 83 HIS A O 1
ATOM 669 N N . ASP A 1 84 ? 5.799 -0.634 3.281 1.00 88.81 84 ASP A N 1
ATOM 670 C CA . ASP A 1 84 ? 6.868 -1.348 2.571 1.00 88.81 84 ASP A CA 1
ATOM 671 C C . ASP A 1 84 ? 6.499 -1.614 1.098 1.00 88.81 84 ASP A C 1
ATOM 673 O O . ASP A 1 84 ? 7.318 -1.429 0.197 1.00 88.81 84 ASP A O 1
ATOM 677 N N . LEU A 1 85 ? 5.242 -1.996 0.836 1.00 85.81 85 LEU A N 1
ATOM 678 C CA . LEU A 1 85 ? 4.706 -2.162 -0.521 1.00 85.81 85 LEU A CA 1
ATOM 679 C C . LEU A 1 85 ? 4.699 -0.848 -1.309 1.00 85.81 85 LEU A C 1
ATOM 681 O O . LEU A 1 85 ? 5.026 -0.849 -2.495 1.00 85.81 85 LEU A O 1
ATOM 685 N N . GLN A 1 86 ? 4.343 0.261 -0.663 1.00 86.31 86 GLN A N 1
ATOM 686 C CA . GLN A 1 86 ? 4.348 1.579 -1.290 1.00 86.31 86 GLN A CA 1
ATOM 687 C C . GLN A 1 86 ? 5.770 2.008 -1.663 1.00 86.31 86 GLN A C 1
ATOM 689 O O . GLN A 1 86 ? 6.011 2.384 -2.804 1.00 86.31 86 GLN A O 1
ATOM 694 N N . VAL A 1 87 ? 6.731 1.854 -0.747 1.00 87.75 87 VAL A N 1
ATOM 695 C CA . VAL A 1 87 ? 8.148 2.144 -1.018 1.00 87.75 87 VAL A CA 1
ATOM 696 C C . VAL A 1 87 ? 8.676 1.283 -2.167 1.00 87.75 87 VAL A C 1
ATOM 698 O O . VAL A 1 87 ? 9.391 1.782 -3.039 1.00 87.75 87 VAL A O 1
ATOM 701 N N . PHE A 1 88 ? 8.309 -0.001 -2.209 1.00 86.69 88 PHE A N 1
ATOM 702 C CA . PHE A 1 88 ? 8.682 -0.893 -3.306 1.00 86.69 88 PHE A CA 1
ATOM 703 C C . PHE A 1 88 ? 8.099 -0.435 -4.649 1.00 86.69 88 PHE A C 1
ATOM 705 O O . PHE A 1 88 ? 8.805 -0.446 -5.659 1.00 86.69 88 PHE A O 1
ATOM 712 N N . TYR A 1 89 ? 6.833 -0.009 -4.669 1.00 81.88 89 TYR A N 1
ATOM 713 C CA . TYR A 1 89 ? 6.192 0.521 -5.871 1.00 81.88 89 TYR A CA 1
ATOM 714 C C . TYR A 1 89 ? 6.872 1.803 -6.360 1.00 81.88 89 TYR A C 1
ATOM 716 O O . TYR A 1 89 ? 7.253 1.874 -7.526 1.00 81.88 89 TYR A O 1
ATOM 724 N N . ASP A 1 90 ? 7.094 2.772 -5.471 1.00 82.19 90 ASP A N 1
ATOM 725 C CA . ASP A 1 90 ? 7.721 4.052 -5.816 1.00 82.19 90 ASP A CA 1
ATOM 726 C C . ASP A 1 90 ? 9.150 3.844 -6.343 1.00 82.19 90 ASP A C 1
ATOM 728 O O . ASP A 1 90 ? 9.543 4.417 -7.363 1.00 82.19 90 ASP A O 1
ATOM 732 N N . THR A 1 91 ? 9.908 2.941 -5.709 1.00 84.31 91 THR A N 1
ATOM 733 C CA . THR A 1 91 ? 11.263 2.583 -6.150 1.00 84.31 91 THR A CA 1
ATOM 734 C C . THR A 1 91 ? 11.234 1.968 -7.545 1.00 84.31 91 THR A C 1
ATOM 736 O O . THR A 1 91 ? 11.932 2.443 -8.440 1.00 84.31 91 THR A O 1
ATOM 739 N N . ASN A 1 92 ? 10.397 0.955 -7.778 1.00 81.12 92 ASN A N 1
ATOM 740 C CA . ASN A 1 92 ? 10.323 0.309 -9.088 1.00 81.12 92 ASN A CA 1
ATOM 741 C C . ASN A 1 92 ? 9.787 1.240 -10.175 1.00 81.12 92 ASN A C 1
ATOM 743 O O . ASN A 1 92 ? 10.269 1.175 -11.300 1.00 81.12 92 ASN A O 1
ATOM 747 N N . SER A 1 93 ? 8.838 2.122 -9.853 1.00 81.00 93 SER A N 1
ATOM 748 C CA . SER A 1 93 ? 8.332 3.120 -10.796 1.00 81.00 93 SER A CA 1
ATOM 749 C C . SER A 1 93 ? 9.456 4.041 -11.267 1.00 81.00 93 SER A C 1
ATOM 751 O O . SER A 1 93 ? 9.612 4.242 -12.468 1.00 81.00 93 SER A O 1
ATOM 753 N N . SER A 1 94 ? 10.290 4.532 -10.344 1.00 79.94 94 SER A N 1
ATOM 754 C CA . SER A 1 94 ? 11.441 5.370 -10.705 1.00 79.94 94 SER A CA 1
ATOM 755 C C . SER A 1 94 ? 12.496 4.613 -11.524 1.00 79.94 94 SER A C 1
ATOM 757 O O . SER A 1 94 ? 13.093 5.173 -12.440 1.00 79.94 94 SER A O 1
ATOM 759 N N . VAL A 1 95 ? 12.702 3.318 -11.250 1.00 83.31 95 VAL A N 1
ATOM 760 C CA . VAL A 1 95 ? 13.606 2.465 -12.038 1.00 83.31 95 VAL A CA 1
ATOM 761 C C . VAL A 1 95 ? 13.073 2.266 -13.456 1.00 83.31 95 VAL A C 1
ATOM 763 O O . VAL A 1 95 ? 13.839 2.375 -14.409 1.00 83.31 95 VAL A O 1
ATOM 766 N N . VAL A 1 96 ? 11.773 2.006 -13.611 1.00 82.81 96 VAL A N 1
ATOM 767 C CA . VAL A 1 96 ? 11.137 1.849 -14.927 1.00 82.81 96 VAL A CA 1
ATOM 768 C C . VAL A 1 96 ? 11.224 3.145 -15.732 1.00 82.81 96 VAL A C 1
ATOM 770 O O . VAL A 1 96 ? 11.606 3.095 -16.898 1.00 82.81 96 VAL A O 1
ATOM 773 N N . GLU A 1 97 ? 10.955 4.296 -15.113 1.00 81.94 97 GLU A N 1
ATOM 774 C CA . GLU A 1 97 ? 11.061 5.605 -15.768 1.00 81.94 97 GLU A CA 1
ATOM 775 C C . GLU A 1 97 ? 12.499 5.900 -16.229 1.00 81.94 97 GLU A C 1
ATOM 777 O O . GLU A 1 97 ? 12.722 6.329 -17.362 1.00 81.94 97 GLU A O 1
ATOM 782 N N . ASN A 1 98 ? 13.495 5.600 -15.389 1.00 83.62 98 ASN A N 1
ATOM 783 C CA . ASN A 1 98 ? 14.903 5.753 -15.757 1.00 83.62 98 ASN A CA 1
ATOM 784 C C . ASN A 1 98 ? 15.293 4.840 -16.930 1.00 83.62 98 ASN A C 1
ATOM 786 O O . ASN A 1 98 ? 15.928 5.303 -17.875 1.00 83.62 98 ASN A O 1
ATOM 790 N N . LEU A 1 99 ? 14.870 3.571 -16.912 1.00 85.88 99 LEU A N 1
ATOM 791 C CA . LEU A 1 99 ? 15.135 2.627 -18.003 1.00 85.88 99 LEU A CA 1
ATOM 792 C C . LEU A 1 99 ? 14.455 3.045 -19.313 1.00 85.88 99 LEU A C 1
ATOM 794 O O . LEU A 1 99 ? 15.027 2.877 -20.390 1.00 85.88 99 LEU A O 1
ATOM 798 N N . GLU A 1 100 ? 13.245 3.599 -19.244 1.00 86.38 100 GLU A N 1
ATOM 799 C CA . GLU A 1 100 ? 12.542 4.114 -20.418 1.00 86.38 100 GLU A CA 1
ATOM 800 C C . GLU A 1 100 ? 13.268 5.326 -21.017 1.00 86.38 100 GLU A C 1
ATOM 802 O O . GLU A 1 100 ? 13.451 5.403 -22.236 1.00 86.38 100 GLU A O 1
ATOM 807 N N . ASN A 1 101 ? 13.758 6.233 -20.167 1.00 86.88 101 ASN A N 1
ATOM 808 C CA . ASN A 1 101 ? 14.561 7.376 -20.592 1.00 86.88 101 ASN A CA 1
ATOM 809 C C . ASN A 1 101 ? 15.880 6.937 -21.248 1.00 86.88 101 ASN A C 1
ATOM 811 O O . ASN A 1 101 ? 16.177 7.381 -22.359 1.00 86.88 101 ASN A O 1
ATOM 815 N N . GLU A 1 102 ? 16.623 6.012 -20.633 1.00 89.44 102 GLU A N 1
ATOM 816 C CA . GLU A 1 102 ? 17.861 5.463 -21.206 1.00 89.44 102 GLU A CA 1
ATOM 817 C C . GLU A 1 102 ? 17.612 4.767 -22.553 1.00 89.44 102 GLU A C 1
ATOM 819 O O . GLU A 1 102 ? 18.347 4.980 -23.522 1.00 89.44 102 GLU A O 1
ATOM 824 N N . ASN A 1 103 ? 16.542 3.975 -22.660 1.00 90.38 103 ASN A N 1
ATOM 825 C CA . ASN A 1 103 ? 16.184 3.300 -23.906 1.00 90.38 103 ASN A CA 1
ATOM 826 C C . ASN A 1 103 ? 15.802 4.300 -25.013 1.00 90.38 103 ASN A C 1
ATOM 828 O O . ASN A 1 103 ? 16.187 4.138 -26.176 1.00 90.38 103 ASN A O 1
ATOM 832 N N . ASN A 1 104 ? 15.091 5.374 -24.661 1.00 91.31 104 ASN A N 1
ATOM 833 C CA . ASN A 1 104 ? 14.754 6.449 -25.592 1.00 91.31 104 ASN A CA 1
ATOM 834 C C . ASN A 1 104 ? 16.003 7.196 -26.084 1.00 91.31 104 ASN A C 1
ATOM 836 O O . ASN A 1 104 ? 16.100 7.513 -27.275 1.00 91.31 104 ASN A O 1
ATOM 840 N N . GLU A 1 105 ? 16.978 7.454 -25.212 1.00 92.25 105 GLU A N 1
ATOM 841 C CA . GLU A 1 105 ? 18.258 8.050 -25.607 1.00 92.25 105 GLU A CA 1
ATOM 842 C C . GLU A 1 105 ? 19.062 7.126 -26.526 1.00 92.25 105 GLU A C 1
ATOM 844 O O . GLU A 1 105 ? 19.513 7.559 -27.590 1.00 92.25 105 GLU A O 1
ATOM 849 N N . LEU A 1 106 ? 19.176 5.840 -26.186 1.00 91.38 106 LEU A N 1
ATOM 850 C CA . LEU A 1 106 ? 19.841 4.838 -27.025 1.00 91.38 106 LEU A CA 1
ATOM 851 C C . LEU A 1 106 ? 19.193 4.731 -28.411 1.00 91.38 106 LEU A C 1
ATOM 853 O O . LEU A 1 106 ? 19.891 4.677 -29.428 1.00 91.38 106 LEU A O 1
ATOM 857 N N . SER A 1 107 ? 17.861 4.762 -28.478 1.00 91.94 107 SER A N 1
ATOM 858 C CA . SER A 1 107 ? 17.111 4.762 -29.737 1.00 91.94 107 SER A CA 1
ATOM 859 C C . SER A 1 107 ? 17.417 5.996 -30.600 1.00 91.94 107 SER A C 1
ATOM 861 O O . SER A 1 107 ? 17.654 5.875 -31.812 1.00 91.94 107 SER A O 1
ATOM 863 N N . LYS A 1 108 ? 17.504 7.188 -29.988 1.00 93.31 108 LYS A N 1
ATOM 864 C CA . LYS A 1 108 ? 17.912 8.426 -30.679 1.00 93.31 108 LYS A CA 1
ATOM 865 C C . LYS A 1 108 ? 19.335 8.320 -31.225 1.00 93.31 108 LYS A C 1
ATOM 867 O O . LYS A 1 108 ? 19.551 8.626 -32.399 1.00 93.31 108 LYS A O 1
ATOM 872 N N . TRP A 1 109 ? 20.283 7.840 -30.419 1.00 93.50 109 TRP A N 1
ATOM 873 C CA . TRP A 1 109 ? 21.674 7.650 -30.842 1.00 93.50 109 TRP A CA 1
ATOM 874 C C . TRP A 1 109 ? 21.803 6.642 -31.984 1.00 93.50 109 TRP A C 1
ATOM 876 O O . TRP A 1 109 ? 22.507 6.909 -32.956 1.00 93.50 109 TRP A O 1
ATOM 886 N N . ASN A 1 110 ? 21.073 5.528 -31.927 1.00 94.56 110 ASN A N 1
ATOM 887 C CA . ASN A 1 110 ? 21.044 4.538 -33.004 1.00 94.56 110 ASN A CA 1
ATOM 888 C C . ASN A 1 110 ? 20.508 5.140 -34.316 1.00 94.56 110 ASN A C 1
ATOM 890 O O . ASN A 1 110 ? 21.061 4.916 -35.393 1.00 94.56 110 ASN A O 1
ATOM 894 N N . THR A 1 111 ? 19.452 5.951 -34.231 1.00 93.81 111 THR A N 1
ATOM 895 C CA . THR A 1 111 ? 18.870 6.632 -35.398 1.00 93.81 111 THR A CA 1
ATOM 896 C C . THR A 1 111 ? 19.839 7.657 -35.993 1.00 93.81 111 THR A C 1
ATOM 898 O O . THR A 1 111 ? 20.053 7.668 -37.206 1.00 93.81 111 THR A O 1
ATOM 901 N N . MET A 1 112 ? 20.486 8.463 -35.146 1.00 94.31 112 MET A N 1
ATOM 902 C CA . MET A 1 112 ? 21.549 9.390 -35.551 1.00 94.31 112 MET A CA 1
ATOM 903 C C . MET A 1 112 ? 22.700 8.653 -36.240 1.00 94.31 112 MET A C 1
ATOM 905 O O . MET A 1 112 ? 23.113 9.045 -37.328 1.00 94.31 112 MET A O 1
ATOM 909 N N . LEU A 1 113 ? 23.191 7.558 -35.654 1.00 95.69 113 LEU A N 1
ATOM 910 C CA . LEU A 1 113 ? 24.301 6.781 -36.205 1.00 95.69 113 LEU A CA 1
ATOM 911 C C . LEU A 1 113 ? 23.968 6.214 -37.592 1.00 95.69 113 LEU A C 1
ATOM 913 O O . LEU A 1 113 ? 24.776 6.324 -38.512 1.00 95.69 113 LEU A O 1
ATOM 917 N N . LYS A 1 114 ? 22.755 5.677 -37.778 1.00 94.69 114 LYS A N 1
ATOM 918 C CA . LYS A 1 114 ? 22.274 5.222 -39.094 1.00 94.69 114 LYS A CA 1
ATOM 919 C C . LYS A 1 114 ? 22.263 6.350 -40.126 1.00 94.69 114 LYS A C 1
ATOM 921 O O . LYS A 1 114 ? 22.664 6.132 -41.268 1.00 94.69 114 LYS A O 1
ATOM 926 N N . LEU A 1 115 ? 21.839 7.548 -39.728 1.00 96.06 115 LEU A N 1
ATOM 927 C CA . LEU A 1 115 ? 21.806 8.716 -40.607 1.00 96.06 115 LEU A CA 1
ATOM 928 C C . LEU A 1 115 ? 23.221 9.164 -41.006 1.00 96.06 115 LEU A C 1
ATOM 930 O O . LEU A 1 115 ? 23.486 9.375 -42.189 1.00 96.06 115 LEU A O 1
ATOM 934 N N . TRP A 1 116 ? 24.154 9.212 -40.050 1.00 95.19 116 TRP A N 1
ATOM 935 C CA . TRP A 1 116 ? 25.566 9.510 -40.310 1.00 95.19 116 TRP A CA 1
ATOM 936 C C . TRP A 1 116 ? 26.221 8.491 -41.245 1.00 95.19 116 TRP A C 1
ATOM 938 O O . TRP A 1 116 ? 26.904 8.887 -42.188 1.00 95.19 116 TRP A O 1
ATOM 948 N N . LEU A 1 117 ? 25.974 7.193 -41.044 1.00 96.19 117 LEU A N 1
ATOM 949 C CA . LEU A 1 117 ? 26.472 6.145 -41.942 1.00 96.19 117 LEU A CA 1
ATOM 950 C C . LEU A 1 117 ? 25.931 6.311 -43.369 1.00 96.19 117 LEU A C 1
ATOM 952 O O . LEU A 1 117 ? 26.687 6.156 -44.328 1.00 96.19 117 LEU A O 1
ATOM 956 N N . GLY A 1 118 ? 24.656 6.683 -43.516 1.00 95.62 118 GLY A N 1
ATOM 957 C CA . GLY A 1 118 ? 24.060 6.997 -44.815 1.00 95.62 118 GLY A CA 1
ATOM 958 C C . GLY A 1 118 ? 24.750 8.172 -45.516 1.00 95.62 118 GLY A C 1
ATOM 959 O O . GLY A 1 118 ? 25.112 8.065 -46.686 1.00 95.62 118 GLY A O 1
ATOM 960 N N . ILE A 1 119 ? 25.003 9.268 -44.793 1.00 96.25 119 ILE A N 1
ATOM 961 C CA . ILE A 1 119 ? 25.718 10.442 -45.325 1.00 96.25 119 ILE A CA 1
ATOM 962 C C . ILE A 1 119 ? 27.140 10.063 -45.756 1.00 96.25 119 ILE A C 1
ATOM 964 O O . ILE A 1 119 ? 27.566 10.414 -46.856 1.00 96.25 119 ILE A O 1
ATOM 968 N N . ILE A 1 120 ? 27.865 9.317 -44.919 1.00 96.38 120 ILE A N 1
ATOM 969 C CA . ILE A 1 120 ? 29.230 8.868 -45.222 1.00 96.38 120 ILE A CA 1
ATOM 970 C C . ILE A 1 120 ? 29.244 7.996 -46.485 1.00 96.38 120 ILE A C 1
ATOM 972 O O . ILE A 1 120 ? 30.089 8.200 -47.355 1.00 96.38 120 ILE A O 1
ATOM 976 N N . ALA A 1 121 ? 28.290 7.073 -46.636 1.00 96.50 121 ALA A N 1
ATOM 977 C CA . ALA A 1 121 ? 28.187 6.232 -47.827 1.00 96.50 121 ALA A CA 1
ATOM 978 C C . ALA A 1 121 ? 27.960 7.055 -49.110 1.00 96.50 121 ALA A C 1
ATOM 980 O O . ALA A 1 121 ? 28.602 6.795 -50.130 1.00 96.50 121 ALA A O 1
ATOM 981 N N . ILE A 1 122 ? 27.104 8.083 -49.054 1.00 96.06 122 ILE A N 1
ATOM 982 C CA . ILE A 1 122 ? 26.855 8.993 -50.184 1.00 96.06 122 ILE A CA 1
ATOM 983 C C . ILE A 1 122 ? 28.122 9.780 -50.541 1.00 96.06 122 ILE A C 1
ATOM 985 O O . ILE A 1 122 ? 28.468 9.884 -51.718 1.00 96.06 122 ILE A O 1
ATOM 989 N N . LEU A 1 123 ? 28.845 10.298 -49.543 1.00 96.25 123 LEU A N 1
ATOM 990 C CA . LEU A 1 123 ? 30.101 11.023 -49.760 1.00 96.25 123 LEU A CA 1
ATOM 991 C C . LEU A 1 123 ? 31.166 10.138 -50.416 1.00 96.25 123 LEU A C 1
ATOM 993 O O . LEU A 1 123 ? 31.824 10.571 -51.361 1.00 96.25 123 LEU A O 1
ATOM 997 N N . ILE A 1 124 ? 31.307 8.888 -49.964 1.00 95.44 124 ILE A N 1
ATOM 998 C CA . ILE A 1 124 ? 32.230 7.916 -50.567 1.00 95.44 124 ILE A CA 1
ATOM 999 C C . ILE A 1 124 ? 31.868 7.671 -52.036 1.00 95.44 124 ILE A C 1
ATOM 1001 O O . ILE A 1 124 ? 32.749 7.679 -52.896 1.00 95.44 124 ILE A O 1
ATOM 1005 N N . LEU A 1 125 ? 30.580 7.498 -52.340 1.00 95.38 125 LEU A N 1
ATOM 1006 C CA . LEU A 1 125 ? 30.108 7.271 -53.706 1.00 95.38 125 LEU A CA 1
ATOM 1007 C C . LEU A 1 125 ? 30.369 8.487 -54.607 1.00 95.38 125 LEU A C 1
ATOM 1009 O O . LEU A 1 125 ? 30.834 8.328 -55.735 1.00 95.38 125 LEU A O 1
ATOM 1013 N N . PHE A 1 126 ? 30.150 9.701 -54.099 1.00 96.00 126 PHE A N 1
ATOM 1014 C CA . PHE A 1 126 ? 30.457 10.934 -54.823 1.00 96.00 126 PHE A CA 1
ATOM 1015 C C . PHE A 1 126 ? 31.955 11.069 -55.127 1.00 96.00 126 PHE A C 1
ATOM 1017 O O . PHE A 1 126 ? 32.332 11.339 -56.267 1.00 96.00 126 PHE A O 1
ATOM 1024 N N . LEU A 1 127 ? 32.821 10.819 -54.138 1.00 94.88 127 LEU A N 1
ATOM 1025 C CA . LEU A 1 127 ? 34.275 10.835 -54.327 1.00 94.88 127 LEU A CA 1
ATOM 1026 C C . LEU A 1 127 ? 34.730 9.788 -55.350 1.00 94.88 127 LEU A C 1
ATOM 1028 O O . LEU A 1 127 ? 35.617 10.058 -56.162 1.00 94.88 127 LEU A O 1
ATOM 1032 N N . PHE A 1 128 ? 34.106 8.609 -55.346 1.00 94.69 128 PHE A N 1
A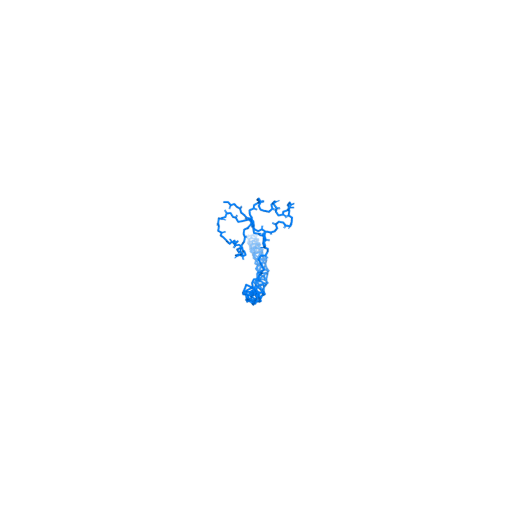TOM 1033 C CA . PHE A 1 128 ? 34.380 7.566 -56.327 1.00 94.69 128 PHE A CA 1
ATOM 1034 C C . PHE A 1 128 ? 34.008 8.011 -57.750 1.00 94.69 128 PHE A C 1
ATOM 1036 O O . PHE A 1 128 ? 34.837 7.918 -58.655 1.00 94.69 128 PHE A O 1
ATOM 1043 N N . LEU A 1 129 ? 32.807 8.566 -57.946 1.00 93.38 129 LEU A N 1
ATOM 1044 C CA . LEU A 1 129 ? 32.362 9.088 -59.244 1.00 93.38 129 LEU A CA 1
ATOM 1045 C C . LEU A 1 129 ? 33.235 10.246 -59.742 1.00 93.38 129 LEU A C 1
ATOM 1047 O O . LEU A 1 129 ? 33.581 10.291 -60.926 1.00 93.38 129 LEU A O 1
ATOM 1051 N N . ALA A 1 130 ? 33.636 11.153 -58.848 1.00 92.75 130 ALA A N 1
ATOM 1052 C CA . ALA A 1 130 ? 34.546 12.247 -59.175 1.00 92.75 130 ALA A CA 1
ATOM 1053 C C . ALA A 1 130 ? 35.902 11.710 -59.659 1.00 92.75 130 ALA A C 1
ATOM 1055 O O . ALA A 1 130 ? 36.402 12.138 -60.699 1.00 92.75 130 ALA A O 1
ATOM 1056 N N . LYS A 1 131 ? 36.462 10.712 -58.961 1.00 93.12 131 LYS A N 1
ATOM 1057 C CA . LYS A 1 131 ? 37.721 10.063 -59.351 1.00 93.12 131 LYS A CA 1
ATOM 1058 C C . LYS A 1 131 ? 37.624 9.384 -60.721 1.00 93.12 131 LYS A C 1
ATOM 1060 O O . LYS A 1 131 ? 38.531 9.543 -61.534 1.00 93.12 131 LYS A O 1
ATOM 1065 N N . VAL A 1 132 ? 36.537 8.655 -60.987 1.00 91.69 132 VAL A N 1
ATOM 1066 C CA . VAL A 1 132 ? 36.303 7.999 -62.287 1.00 91.69 132 VAL A CA 1
ATOM 1067 C C . VAL A 1 132 ? 36.195 9.035 -63.407 1.00 91.69 132 VAL A C 1
ATOM 1069 O O . VAL A 1 132 ? 36.850 8.891 -64.432 1.00 91.69 132 VAL A O 1
ATOM 1072 N N . THR A 1 133 ? 35.436 10.111 -63.193 1.00 89.88 133 THR A N 1
ATOM 1073 C CA . THR A 1 133 ? 35.272 11.189 -64.183 1.00 89.88 133 THR A CA 1
ATOM 1074 C C . THR A 1 133 ? 36.601 11.863 -64.526 1.00 89.88 133 THR A C 1
ATOM 1076 O O . THR A 1 133 ? 36.882 12.107 -65.697 1.00 89.88 133 THR A O 1
ATOM 1079 N N . ILE A 1 134 ? 37.441 12.138 -63.521 1.00 86.50 134 ILE A N 1
ATOM 1080 C CA . ILE A 1 134 ? 38.779 12.704 -63.741 1.00 86.50 134 ILE A CA 1
ATOM 1081 C C . ILE A 1 134 ? 39.647 11.735 -64.551 1.00 86.50 134 ILE A C 1
ATOM 1083 O O . ILE A 1 134 ? 40.314 12.167 -65.480 1.00 86.50 134 ILE A O 1
ATOM 1087 N N . SER A 1 135 ? 39.601 10.435 -64.246 1.00 82.75 135 SER A N 1
ATOM 1088 C CA . SER A 1 135 ? 40.396 9.414 -64.942 1.00 82.75 135 SER A CA 1
ATOM 1089 C C . SER A 1 135 ? 39.986 9.167 -66.398 1.00 82.75 135 SER A C 1
ATOM 1091 O O . SER A 1 135 ? 40.772 8.581 -67.127 1.00 82.75 135 SER A O 1
ATOM 1093 N N . ILE A 1 136 ? 38.763 9.519 -66.802 1.00 78.94 136 ILE A N 1
ATOM 1094 C CA . ILE A 1 136 ? 38.291 9.367 -68.191 1.00 78.94 136 ILE A CA 1
ATOM 1095 C C . ILE A 1 136 ? 38.699 10.574 -69.048 1.00 78.94 136 ILE A C 1
ATOM 1097 O O . ILE A 1 136 ? 38.904 10.438 -70.250 1.00 78.94 136 ILE A O 1
ATOM 1101 N N . ASN A 1 137 ? 38.793 11.757 -68.437 1.00 72.31 137 ASN A N 1
ATOM 1102 C CA . ASN A 1 137 ? 39.120 13.011 -69.122 1.00 72.31 137 ASN A CA 1
ATOM 1103 C C . ASN A 1 137 ? 40.632 13.310 -69.185 1.00 72.31 137 ASN A C 1
ATOM 1105 O O . ASN A 1 137 ? 41.009 14.364 -69.698 1.00 72.31 137 ASN A O 1
ATOM 1109 N N . PHE A 1 138 ? 41.472 12.421 -68.650 1.00 58.66 138 PHE A N 1
ATOM 1110 C CA . PHE A 1 138 ? 42.938 12.477 -68.674 1.00 58.66 138 PHE A CA 1
ATOM 1111 C C . PHE A 1 138 ? 43.485 11.269 -69.433 1.00 58.66 138 PHE A C 1
ATOM 1113 O O . PHE A 1 138 ? 44.481 11.451 -70.167 1.00 58.66 138 PHE A O 1
#

Foldseek 3Di:
DWFADPVPRDIDPDPDQADPPPRDGDGDDPVNVVVCVVPVPPDPPPPPCPVVNVVVVVVVVVVVVVVVVVVVVVVVVVVVVVVVVVVVVVVVVVVVVVVVVVVVVVVVVVVVVVVVVVVVVVVVVVVVVVVVVVVVVD

Secondary structure (DSSP, 8-state):
--EE-TTT--EE-S--SS-TTT-------HHHHHHHHH-TT---------HHHHHHHHHHHHHHHHHHHHHHHHHHHHHHHHHHHHHHHHHHHHHHHHHHHHHHHHHHHHHHHHHHHHHHHHHHHHHHHHHHHHHH--